Protein AF-A0A843CP51-F1 (afdb_monomer_lite)

pLDDT: mean 79.65, std 12.81, range [39.16, 92.44]

Secondary structure (DSSP, 8-state):
-PPEEEEEEGGGS--HHHHHHHHHHHHHT--HHHHHTSHHHHHHHHHHIIIIIHHHHHHHHHHHHHTTEEEEEES-HHHHHHHHHTTSPPPTTHHHHHHH-PPPSS-EEEE--HHHHHHH-TTS-HHHHHHHHHHHHHHHHHHT-EEEETTS-HHHHHHHHHHHHHHHHTS-HHHHHHHHS--

Radius of gyration: 19.03 Å; chains: 1; bounding box: 55×35×47 Å

Structure (mmCIF, N/CA/C/O backbone):
data_AF-A0A843CP51-F1
#
_entry.id   AF-A0A843CP51-F1
#
loop_
_atom_site.group_PDB
_atom_site.id
_atom_site.type_symbol
_atom_site.label_atom_id
_atom_site.label_alt_id
_atom_site.label_comp_id
_atom_site.label_asym_id
_atom_site.label_entity_id
_atom_site.label_seq_id
_atom_site.pdbx_PDB_ins_code
_atom_site.Cartn_x
_atom_site.Cartn_y
_atom_site.Cartn_z
_atom_site.occupancy
_atom_site.B_iso_or_equiv
_atom_site.auth_seq_id
_atom_site.auth_comp_id
_atom_site.auth_asym_id
_atom_site.auth_atom_id
_atom_site.pdbx_PDB_model_num
ATOM 1 N N . SER A 1 1 ? -17.055 -5.294 26.745 1.00 47.72 1 SER A N 1
ATOM 2 C CA . SER A 1 1 ? -16.599 -6.127 25.612 1.00 47.72 1 SER A CA 1
ATOM 3 C C . SER A 1 1 ? -15.549 -5.341 24.846 1.00 47.72 1 SER A C 1
ATOM 5 O O . SER A 1 1 ? -15.867 -4.254 24.381 1.00 47.72 1 SER A O 1
ATOM 7 N N . GLY A 1 2 ? -14.290 -5.789 24.825 1.00 69.12 2 GLY A N 1
ATOM 8 C CA . GLY A 1 2 ? -13.201 -5.070 24.148 1.00 69.12 2 GLY A CA 1
ATOM 9 C C . GLY A 1 2 ? -13.289 -5.193 22.624 1.00 69.12 2 GLY A C 1
ATOM 10 O O . GLY A 1 2 ? -13.748 -6.214 22.111 1.00 69.12 2 GLY A O 1
ATOM 11 N N . LYS A 1 3 ? -12.849 -4.162 21.894 1.00 74.81 3 LYS A N 1
ATOM 12 C CA . LYS A 1 3 ? -12.759 -4.200 20.427 1.00 74.81 3 LYS A CA 1
ATOM 13 C C . LYS A 1 3 ? -11.756 -5.286 20.014 1.00 74.81 3 LYS A C 1
ATOM 15 O O . LYS A 1 3 ? -10.618 -5.281 20.475 1.00 74.81 3 LYS A O 1
ATOM 20 N N . LYS A 1 4 ? -12.175 -6.227 19.163 1.00 85.38 4 LYS A N 1
ATOM 21 C CA . LYS A 1 4 ? -11.301 -7.282 18.627 1.00 85.38 4 LYS A CA 1
ATOM 22 C C . LYS A 1 4 ? -10.629 -6.781 17.354 1.00 85.38 4 LYS A C 1
ATOM 24 O O . LYS A 1 4 ? -11.314 -6.241 16.487 1.00 85.38 4 LYS A O 1
ATOM 29 N N . PHE A 1 5 ? -9.320 -6.980 17.232 1.00 84.88 5 PHE A N 1
ATOM 30 C CA . PHE A 1 5 ? -8.546 -6.606 16.049 1.00 84.88 5 PHE A CA 1
ATOM 31 C C . PHE A 1 5 ? -7.871 -7.836 15.445 1.00 84.88 5 PHE A C 1
ATOM 33 O O . PHE A 1 5 ? -7.405 -8.715 16.167 1.00 84.88 5 PHE A O 1
ATOM 40 N N . SER A 1 6 ? -7.825 -7.903 14.119 1.00 86.44 6 SER A N 1
ATOM 41 C CA . SER A 1 6 ? -7.063 -8.896 13.369 1.00 86.44 6 SER A CA 1
ATOM 42 C C . SER A 1 6 ? -6.110 -8.169 12.432 1.00 86.44 6 SER A C 1
ATOM 44 O O . SER A 1 6 ? -6.541 -7.357 11.614 1.00 86.44 6 SER A O 1
ATOM 46 N N . TYR A 1 7 ? -4.819 -8.446 12.582 1.00 85.81 7 TYR A N 1
ATOM 47 C CA . TYR A 1 7 ? -3.773 -7.861 11.756 1.00 85.81 7 TYR A CA 1
ATOM 48 C C . TYR A 1 7 ? -3.505 -8.741 10.533 1.00 85.81 7 TYR A C 1
ATOM 50 O O . TYR A 1 7 ? -3.420 -9.966 10.640 1.00 85.81 7 TYR A O 1
ATOM 58 N N . LEU A 1 8 ? -3.383 -8.103 9.375 1.00 81.44 8 LEU A N 1
ATOM 59 C CA . LEU A 1 8 ? -3.001 -8.709 8.109 1.00 81.44 8 LEU A CA 1
ATOM 60 C C . LEU A 1 8 ? -1.806 -7.940 7.554 1.00 81.44 8 LEU A C 1
ATOM 62 O O . LEU A 1 8 ? -1.888 -6.732 7.350 1.00 81.44 8 LEU A O 1
ATOM 66 N N . ARG A 1 9 ? -0.711 -8.635 7.264 1.00 75.88 9 ARG A N 1
ATOM 67 C CA . ARG A 1 9 ? 0.428 -8.046 6.564 1.00 75.88 9 ARG A CA 1
ATOM 68 C C . ARG A 1 9 ? 0.427 -8.517 5.118 1.00 75.88 9 ARG A C 1
ATOM 70 O O . ARG A 1 9 ? 0.417 -9.715 4.852 1.00 75.88 9 ARG A O 1
ATOM 77 N N . HIS A 1 10 ? 0.460 -7.573 4.180 1.00 64.81 10 HIS A N 1
ATOM 78 C CA . HIS A 1 10 ? 0.462 -7.863 2.742 1.00 64.81 10 HIS A CA 1
ATOM 79 C C . HIS A 1 10 ? 1.648 -8.741 2.311 1.00 64.81 10 HIS A C 1
ATOM 81 O O . HIS A 1 10 ? 1.489 -9.584 1.435 1.00 64.81 10 HIS A O 1
ATOM 87 N N . GLN A 1 11 ? 2.812 -8.571 2.953 1.00 58.94 11 GLN A N 1
ATOM 88 C CA . GLN A 1 11 ? 4.041 -9.319 2.652 1.00 58.94 11 GLN A CA 1
ATOM 89 C C . GLN A 1 11 ? 3.960 -10.819 2.982 1.00 58.94 11 GLN A C 1
ATOM 91 O O . GLN A 1 11 ? 4.778 -11.580 2.475 1.00 58.94 11 GLN A O 1
ATOM 96 N N . ASP A 1 12 ? 2.983 -11.248 3.789 1.00 45.44 12 ASP A N 1
ATOM 97 C CA . ASP A 1 12 ? 2.853 -12.652 4.199 1.00 45.44 12 ASP A CA 1
ATOM 98 C C . ASP A 1 12 ? 2.029 -13.486 3.202 1.00 45.44 12 ASP A C 1
ATOM 100 O O . ASP A 1 12 ? 2.068 -14.718 3.244 1.00 45.44 12 ASP A O 1
ATOM 104 N N . LEU A 1 13 ? 1.309 -12.850 2.262 1.00 52.28 13 LEU A N 1
ATOM 105 C CA . LEU A 1 13 ? 0.819 -13.576 1.093 1.00 52.28 13 LEU A CA 1
ATOM 106 C C . LEU A 1 13 ? 2.008 -13.773 0.157 1.00 52.28 13 LEU A C 1
ATOM 108 O O . LEU A 1 13 ? 2.437 -12.838 -0.512 1.00 52.28 13 LEU A O 1
ATOM 112 N N . LEU A 1 14 ? 2.522 -15.005 0.162 1.00 50.72 14 LEU A N 1
ATOM 113 C CA . LEU A 1 14 ? 3.529 -15.546 -0.746 1.00 50.72 14 LEU A CA 1
ATOM 114 C C . LEU A 1 14 ? 3.522 -14.802 -2.091 1.00 50.72 14 LEU A C 1
ATOM 116 O O . LEU A 1 14 ? 2.474 -14.684 -2.732 1.00 50.72 14 LEU A O 1
ATOM 120 N N . ASP A 1 15 ? 4.699 -14.340 -2.514 1.00 62.12 15 ASP A N 1
ATOM 121 C CA . ASP A 1 15 ? 4.982 -13.843 -3.862 1.00 62.12 15 ASP A CA 1
ATOM 122 C C . ASP A 1 15 ? 5.563 -14.994 -4.717 1.00 62.12 15 ASP A C 1
ATOM 124 O O . ASP A 1 15 ? 6.770 -15.036 -4.998 1.00 62.12 15 ASP A O 1
ATOM 128 N N . PRO A 1 16 ? 4.749 -16.001 -5.109 1.00 67.19 16 PRO A N 1
ATOM 129 C CA . PRO A 1 16 ? 5.215 -17.078 -5.974 1.00 67.19 16 PRO A CA 1
ATOM 130 C C . PRO A 1 16 ? 5.641 -16.517 -7.332 1.00 67.19 16 PRO A C 1
ATOM 132 O O . PRO A 1 16 ? 6.526 -17.062 -7.985 1.00 67.19 16 PRO A O 1
ATOM 135 N N . CYS A 1 17 ? 5.049 -15.396 -7.735 1.00 71.19 17 CYS A N 1
ATOM 136 C CA . CYS A 1 17 ? 5.316 -14.691 -8.970 1.00 71.19 17 CYS A CA 1
ATOM 137 C C . CYS A 1 17 ? 6.761 -14.181 -9.037 1.00 71.19 17 CYS A C 1
ATOM 139 O O . CYS A 1 17 ? 7.462 -14.510 -9.994 1.00 71.19 17 CYS A O 1
ATOM 141 N N . GLY A 1 18 ? 7.254 -13.479 -8.018 1.00 73.62 18 GLY A N 1
ATOM 142 C CA . GLY A 1 18 ? 8.649 -13.050 -7.950 1.00 73.62 18 GLY A CA 1
ATOM 143 C C . GLY A 1 18 ? 9.623 -14.226 -7.889 1.00 73.62 18 GLY A C 1
ATOM 144 O O . GLY A 1 18 ? 10.688 -14.174 -8.502 1.00 73.62 18 GLY A O 1
ATOM 145 N N . PHE A 1 19 ? 9.265 -15.334 -7.226 1.00 78.69 19 PHE A N 1
ATOM 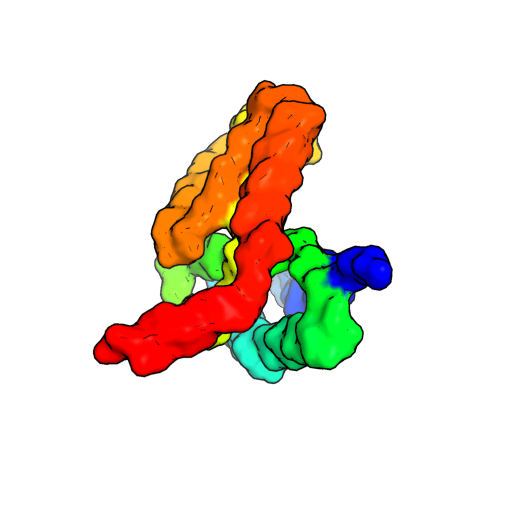146 C CA . PHE A 1 19 ? 10.084 -16.553 -7.266 1.00 78.69 19 PHE A CA 1
ATOM 147 C C . PHE A 1 19 ? 10.182 -17.135 -8.685 1.00 78.69 19 PHE A C 1
ATOM 149 O O . PHE A 1 19 ? 11.287 -17.425 -9.155 1.00 78.69 19 PHE A O 1
ATOM 156 N N . ILE A 1 20 ? 9.049 -17.256 -9.383 1.00 81.25 20 ILE A N 1
ATOM 157 C CA . ILE A 1 20 ? 8.980 -17.745 -10.767 1.00 81.25 20 ILE A CA 1
ATOM 158 C C . ILE A 1 20 ? 9.792 -16.834 -11.693 1.00 81.25 20 ILE A C 1
ATOM 160 O O . ILE A 1 20 ? 10.592 -17.333 -12.483 1.00 81.25 20 ILE A O 1
ATOM 164 N N . VAL A 1 21 ? 9.655 -15.512 -11.565 1.00 82.38 21 VAL A N 1
ATOM 165 C CA . VAL A 1 21 ? 10.373 -14.545 -12.407 1.00 82.38 21 VAL A CA 1
ATOM 166 C C . VAL A 1 21 ? 11.877 -14.585 -12.144 1.00 82.38 21 VAL A C 1
ATOM 168 O O . VAL A 1 21 ? 12.651 -14.675 -13.094 1.00 82.38 21 VAL A O 1
ATOM 171 N N . ARG A 1 22 ? 12.319 -14.637 -10.879 1.00 83.56 22 ARG A N 1
ATOM 172 C CA . ARG A 1 22 ? 13.745 -14.803 -10.535 1.00 83.56 22 ARG A CA 1
ATOM 173 C C . ARG A 1 22 ? 14.323 -16.104 -11.097 1.00 83.56 22 ARG A C 1
ATOM 175 O O . ARG A 1 22 ? 15.456 -16.122 -11.582 1.00 83.56 22 ARG A O 1
ATOM 182 N N . ARG A 1 23 ? 13.561 -17.202 -11.050 1.00 85.75 23 ARG A N 1
ATOM 183 C CA . ARG A 1 23 ? 13.980 -18.492 -11.618 1.00 85.75 23 ARG A CA 1
ATOM 184 C C . ARG A 1 23 ? 14.055 -18.434 -13.145 1.00 85.75 23 ARG A C 1
ATOM 186 O O . ARG A 1 23 ? 15.045 -18.899 -13.703 1.00 85.75 23 ARG A O 1
ATOM 193 N N . ALA A 1 24 ? 13.058 -17.846 -13.800 1.00 85.75 24 ALA A N 1
ATOM 194 C CA . ALA A 1 24 ? 13.022 -17.675 -15.249 1.00 85.75 24 ALA A CA 1
ATOM 195 C C . ALA A 1 24 ? 14.171 -16.783 -15.744 1.00 85.75 24 ALA A C 1
ATOM 197 O O . ALA A 1 24 ? 14.872 -17.167 -16.675 1.00 85.75 24 ALA A O 1
ATOM 198 N N . ALA A 1 25 ? 14.441 -15.662 -15.069 1.00 88.19 25 ALA A N 1
ATOM 199 C CA . ALA A 1 25 ? 15.565 -14.778 -15.375 1.00 88.19 25 ALA A CA 1
ATOM 200 C C . ALA A 1 25 ? 16.912 -15.514 -15.294 1.00 88.19 25 ALA A C 1
ATOM 202 O O . ALA A 1 25 ? 17.744 -15.390 -16.190 1.00 88.19 25 ALA A O 1
ATOM 203 N N . ARG A 1 26 ? 17.093 -16.369 -14.275 1.00 89.12 26 ARG A N 1
ATOM 204 C CA . ARG A 1 26 ? 18.296 -17.204 -14.127 1.00 89.12 26 ARG A CA 1
ATOM 205 C C . ARG A 1 26 ? 18.459 -18.219 -15.261 1.00 89.12 26 ARG A C 1
ATOM 207 O O . ARG A 1 26 ? 19.576 -18.421 -15.724 1.00 89.12 26 ARG A O 1
ATOM 214 N N . ILE A 1 27 ? 17.370 -18.857 -15.696 1.00 91.38 27 ILE A N 1
ATOM 215 C CA . ILE A 1 27 ? 17.387 -19.830 -16.805 1.00 91.38 27 ILE A CA 1
ATOM 216 C C . ILE A 1 27 ? 17.691 -19.126 -18.132 1.00 91.38 27 ILE A C 1
ATOM 218 O O . ILE A 1 27 ? 18.500 -19.612 -18.916 1.00 91.38 27 ILE A O 1
ATOM 222 N N . LEU A 1 28 ? 17.078 -17.964 -18.355 1.00 88.56 28 LEU A N 1
ATOM 223 C CA . LEU A 1 28 ? 17.211 -17.178 -19.582 1.00 88.56 28 LEU A CA 1
ATOM 224 C C . LEU A 1 28 ? 18.473 -16.299 -19.614 1.00 88.56 28 LEU A C 1
ATOM 226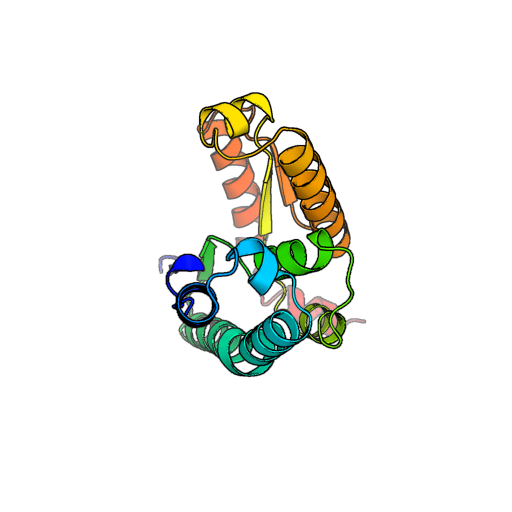 O O . LEU A 1 28 ? 18.756 -15.697 -20.644 1.00 88.56 28 LEU A O 1
ATOM 230 N N . ARG A 1 29 ? 19.233 -16.230 -18.511 1.00 89.88 29 ARG A N 1
ATOM 231 C CA . ARG A 1 29 ? 20.418 -15.368 -18.332 1.00 89.88 29 ARG A CA 1
ATOM 232 C C . ARG A 1 29 ? 20.145 -13.891 -18.649 1.00 89.88 29 ARG A C 1
ATOM 234 O O . ARG A 1 29 ? 20.991 -13.205 -19.216 1.00 89.88 29 ARG A O 1
ATOM 241 N N . VAL A 1 30 ? 18.964 -13.408 -18.272 1.00 90.12 30 VAL A N 1
ATOM 242 C CA . VAL A 1 30 ? 18.552 -12.004 -18.424 1.00 90.12 30 VAL A CA 1
ATOM 243 C C . VAL A 1 30 ? 18.422 -11.331 -17.064 1.00 90.12 30 VAL A C 1
ATOM 245 O O . VAL A 1 30 ? 18.259 -12.002 -16.044 1.00 90.12 30 VAL A O 1
ATOM 248 N N . ASP A 1 31 ? 18.462 -9.999 -17.054 1.00 85.50 31 ASP A N 1
ATOM 249 C CA . ASP A 1 31 ? 18.193 -9.227 -15.845 1.00 85.50 31 ASP A CA 1
ATOM 250 C C . ASP A 1 31 ? 16.744 -9.425 -15.361 1.00 85.50 31 ASP A C 1
ATOM 252 O O . ASP A 1 31 ? 15.798 -9.491 -16.153 1.00 85.50 31 ASP A O 1
ATOM 256 N N . VAL A 1 32 ? 16.566 -9.507 -14.041 1.00 81.19 32 VAL A N 1
ATOM 257 C CA . VAL A 1 32 ? 15.249 -9.722 -13.423 1.00 81.19 32 VAL A CA 1
ATOM 258 C C . VAL A 1 32 ? 14.335 -8.531 -13.701 1.00 81.19 32 VAL A C 1
ATOM 260 O O . VAL A 1 32 ? 13.191 -8.732 -14.106 1.00 81.19 32 VAL A O 1
ATOM 263 N N . ASN A 1 33 ? 14.849 -7.300 -13.586 1.00 77.44 33 ASN A N 1
ATOM 264 C CA . ASN A 1 33 ? 14.045 -6.096 -13.813 1.00 77.44 33 ASN A CA 1
ATOM 265 C C . ASN A 1 33 ? 13.606 -5.989 -15.275 1.00 77.44 33 ASN A C 1
ATOM 267 O O . ASN A 1 33 ? 12.509 -5.511 -15.569 1.00 77.44 33 ASN A O 1
ATOM 271 N N . TYR A 1 34 ? 14.447 -6.448 -16.205 1.00 82.06 34 TYR A N 1
ATOM 272 C CA . TYR A 1 34 ? 14.059 -6.562 -17.607 1.00 82.06 34 TYR A CA 1
ATOM 273 C C . TYR A 1 34 ? 12.865 -7.511 -17.770 1.00 82.06 34 TYR A C 1
ATOM 275 O O . TYR A 1 34 ? 11.865 -7.139 -18.388 1.00 82.06 34 TYR A O 1
ATOM 283 N N . LEU A 1 35 ? 12.939 -8.707 -17.178 1.00 81.19 35 LEU A N 1
ATOM 284 C CA . LEU A 1 35 ? 11.900 -9.726 -17.308 1.00 81.19 35 LEU A CA 1
ATOM 285 C C . LEU A 1 35 ? 10.576 -9.300 -16.648 1.00 81.19 35 LEU A C 1
ATOM 287 O O . LEU A 1 35 ? 9.515 -9.479 -17.249 1.00 81.19 35 LEU A O 1
ATOM 291 N N . GLU A 1 36 ? 10.624 -8.661 -15.478 1.00 77.12 36 GLU A N 1
ATOM 292 C CA . GLU A 1 36 ? 9.452 -8.102 -14.779 1.00 77.12 36 GLU A CA 1
ATOM 293 C C . GLU A 1 36 ? 8.707 -7.046 -15.606 1.00 77.12 36 GLU A C 1
ATOM 295 O O . GLU A 1 36 ? 7.481 -6.931 -15.542 1.00 77.12 36 GLU A O 1
ATOM 300 N N . ARG A 1 37 ? 9.430 -6.291 -16.440 1.00 76.88 37 ARG A N 1
ATOM 301 C CA . ARG A 1 37 ? 8.846 -5.254 -17.303 1.00 76.88 37 ARG A CA 1
ATOM 302 C C . ARG A 1 37 ? 8.197 -5.813 -18.569 1.00 76.88 37 ARG A C 1
ATOM 304 O O . ARG A 1 37 ? 7.495 -5.073 -19.268 1.00 76.88 37 ARG A O 1
ATOM 311 N N . THR A 1 38 ? 8.393 -7.095 -18.878 1.00 80.75 38 THR A N 1
ATOM 312 C CA . THR A 1 38 ? 7.810 -7.712 -20.074 1.00 80.75 38 THR A CA 1
ATOM 313 C C . THR A 1 38 ? 6.292 -7.863 -19.948 1.00 80.75 38 THR A C 1
ATOM 315 O O . THR A 1 38 ? 5.744 -8.203 -18.899 1.00 80.75 38 THR A O 1
ATOM 318 N N . THR A 1 39 ? 5.581 -7.626 -21.052 1.00 77.38 39 THR A N 1
ATOM 319 C CA . THR A 1 39 ? 4.121 -7.780 -21.131 1.00 77.38 39 THR A CA 1
ATOM 320 C C . THR A 1 39 ? 3.605 -9.147 -20.640 1.00 77.38 39 THR A C 1
ATOM 322 O O . THR A 1 39 ? 2.654 -9.137 -19.860 1.00 77.38 39 THR A O 1
ATOM 325 N N . PRO A 1 40 ? 4.180 -10.311 -21.021 1.00 81.19 40 PRO A N 1
ATOM 326 C CA . PRO A 1 40 ? 3.672 -11.611 -20.569 1.00 81.19 40 PRO A CA 1
ATOM 327 C C . PRO A 1 40 ? 3.770 -11.809 -19.053 1.00 81.19 40 PRO A C 1
ATOM 329 O O . PRO A 1 40 ? 2.803 -12.258 -18.442 1.00 81.19 40 PRO A O 1
ATOM 332 N N . VAL A 1 41 ? 4.888 -11.423 -18.428 1.00 80.31 41 VAL A N 1
ATOM 333 C CA . VAL A 1 41 ? 5.050 -11.516 -16.967 1.00 80.31 41 VAL A CA 1
ATOM 334 C C . VAL A 1 41 ? 4.026 -10.639 -16.260 1.00 80.31 41 VAL A C 1
ATOM 336 O O . VAL A 1 41 ? 3.379 -11.078 -15.312 1.00 80.31 41 VAL A O 1
ATOM 339 N N . ARG A 1 42 ? 3.795 -9.430 -16.775 1.00 76.50 42 ARG A N 1
ATOM 340 C CA . ARG A 1 42 ? 2.799 -8.515 -16.214 1.00 76.50 42 ARG A CA 1
ATOM 341 C C . ARG A 1 42 ? 1.371 -9.022 -16.363 1.00 76.50 42 ARG A C 1
ATOM 343 O O . ARG A 1 42 ? 0.601 -8.899 -15.419 1.00 76.50 42 ARG A O 1
ATOM 350 N N . LEU A 1 43 ? 1.015 -9.601 -17.509 1.00 79.00 43 LEU A N 1
ATOM 351 C CA . LEU A 1 43 ? -0.293 -10.232 -17.694 1.00 79.00 43 LEU A CA 1
ATOM 352 C C . LEU A 1 43 ? -0.484 -11.382 -16.706 1.00 79.00 43 LEU A C 1
ATOM 354 O O . LEU A 1 43 ? -1.517 -11.444 -16.043 1.00 79.00 43 LEU A O 1
ATOM 358 N N . PHE A 1 44 ? 0.527 -12.239 -16.558 1.00 82.06 44 PHE A N 1
ATOM 359 C CA . PHE A 1 44 ? 0.507 -13.333 -15.594 1.00 82.06 44 PHE A CA 1
ATOM 360 C C . PHE A 1 44 ? 0.316 -12.825 -14.158 1.00 82.06 44 PHE A C 1
ATOM 362 O O . PHE A 1 44 ? -0.562 -13.313 -13.449 1.00 82.06 44 PHE A O 1
ATOM 369 N N . TRP A 1 45 ? 1.066 -11.796 -13.753 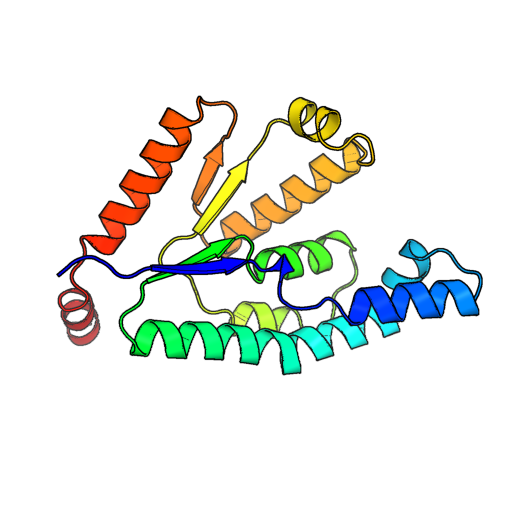1.00 80.12 45 TRP A N 1
ATOM 370 C CA . TRP A 1 45 ? 0.922 -11.161 -12.441 1.00 80.12 45 TRP A CA 1
ATOM 371 C C . TRP A 1 45 ? -0.481 -10.595 -12.241 1.00 80.12 45 TRP A C 1
ATOM 373 O O . TRP A 1 45 ? -1.117 -10.872 -11.233 1.00 80.12 45 TRP A O 1
ATOM 383 N N . SER A 1 46 ? -1.012 -9.850 -13.208 1.00 77.00 46 SER A N 1
ATOM 384 C CA . SER A 1 46 ? -2.351 -9.268 -13.094 1.00 77.00 46 SER A CA 1
ATOM 385 C C . SER A 1 46 ? -3.461 -10.315 -13.030 1.00 77.00 46 SER A C 1
ATOM 387 O O . SER A 1 46 ? -4.421 -10.119 -12.289 1.00 77.00 46 SER A O 1
ATOM 389 N N . ILE A 1 47 ? -3.323 -11.434 -13.747 1.00 81.31 47 ILE A N 1
ATOM 390 C CA . ILE A 1 47 ? -4.248 -12.570 -13.651 1.00 81.31 47 ILE A CA 1
ATOM 391 C C . ILE A 1 47 ? -4.151 -13.218 -12.267 1.00 81.31 47 ILE A C 1
ATOM 393 O O . ILE A 1 47 ? -5.180 -13.421 -11.626 1.00 81.31 47 ILE A O 1
ATOM 397 N N . TYR A 1 48 ? -2.939 -13.492 -11.776 1.00 83.12 48 TYR A N 1
ATOM 398 C CA . TYR A 1 48 ? -2.728 -14.016 -10.424 1.00 83.12 48 TYR A CA 1
ATOM 399 C C . TYR A 1 48 ? -3.348 -13.094 -9.368 1.00 83.12 48 TYR A C 1
ATOM 401 O O . TYR A 1 48 ? -4.074 -13.552 -8.483 1.00 83.12 48 TYR A O 1
ATOM 409 N N . PHE A 1 49 ? -3.136 -11.783 -9.490 1.00 79.75 49 PHE A N 1
ATOM 410 C CA . PHE A 1 49 ? -3.692 -10.835 -8.539 1.00 79.75 49 PHE A CA 1
ATOM 411 C C . PHE A 1 49 ? -5.216 -10.798 -8.575 1.00 79.75 49 PHE A C 1
ATOM 413 O O . PHE A 1 49 ? -5.840 -10.770 -7.520 1.00 79.75 49 PHE A O 1
ATOM 420 N N . LEU A 1 50 ? -5.823 -10.824 -9.761 1.00 79.88 50 LEU A N 1
ATOM 421 C CA . LEU A 1 50 ? -7.275 -10.761 -9.896 1.00 79.88 50 LEU A CA 1
ATOM 422 C C . LEU A 1 50 ? -7.966 -12.060 -9.464 1.00 79.88 50 LEU A C 1
ATOM 424 O O . LEU A 1 50 ? -9.013 -12.003 -8.826 1.00 79.88 50 LEU A O 1
ATOM 428 N N . LEU A 1 51 ? -7.412 -13.219 -9.830 1.00 84.31 51 LEU A N 1
ATOM 429 C CA . LEU A 1 51 ? -8.089 -14.510 -9.669 1.00 84.31 51 LEU A CA 1
ATOM 430 C C . LEU A 1 51 ? -7.707 -15.250 -8.389 1.00 84.31 51 LEU A C 1
ATOM 432 O O . LEU A 1 51 ? -8.489 -16.064 -7.908 1.00 84.31 51 LEU A O 1
ATOM 436 N N . VAL A 1 52 ? -6.525 -14.984 -7.835 1.00 84.88 52 VAL A N 1
ATOM 437 C CA . VAL A 1 52 ? -6.024 -15.688 -6.648 1.00 84.88 52 VAL A CA 1
ATOM 438 C C . VAL A 1 52 ? -5.918 -14.728 -5.475 1.00 84.88 52 VAL A C 1
ATOM 440 O O . VAL A 1 52 ? -6.584 -14.910 -4.458 1.00 84.88 52 VAL A O 1
ATOM 443 N N . TYR A 1 53 ? -5.119 -13.673 -5.619 1.00 80.94 53 TYR A N 1
ATOM 444 C CA . TYR A 1 53 ? -4.802 -12.785 -4.502 1.00 80.94 53 TYR A CA 1
ATOM 445 C C . TYR A 1 53 ? -6.031 -12.011 -4.007 1.00 80.94 53 TYR A C 1
ATOM 447 O O . TYR A 1 53 ? -6.340 -12.001 -2.815 1.00 80.94 53 TYR A O 1
ATOM 455 N N . TYR A 1 54 ? -6.746 -11.368 -4.930 1.00 82.06 54 TYR A N 1
ATOM 456 C CA . TYR A 1 54 ? -7.883 -10.515 -4.621 1.00 82.06 54 TYR A CA 1
ATOM 457 C C . TYR A 1 54 ? -9.003 -11.289 -3.896 1.00 82.06 54 TYR A C 1
ATOM 459 O O . TYR A 1 54 ? -9.376 -10.865 -2.799 1.00 82.06 54 TYR A O 1
ATOM 467 N N . PRO A 1 55 ? -9.487 -12.451 -4.385 1.00 85.56 55 PRO A N 1
ATOM 468 C CA . PRO A 1 55 ? -10.516 -13.218 -3.685 1.00 85.56 55 PRO A CA 1
ATOM 469 C C . PRO A 1 55 ? -10.075 -13.702 -2.301 1.00 85.56 55 PRO A C 1
ATOM 471 O O . PRO A 1 55 ? -10.878 -13.669 -1.370 1.00 85.56 55 PRO A O 1
ATOM 474 N N . LEU A 1 56 ? -8.807 -14.100 -2.135 1.00 85.38 56 LEU A N 1
ATOM 475 C CA . LEU A 1 56 ? -8.271 -14.511 -0.834 1.00 85.38 56 LEU A CA 1
ATOM 476 C C . LEU A 1 56 ? -8.262 -13.354 0.167 1.00 85.38 56 LEU A C 1
ATOM 478 O O . LEU A 1 56 ? -8.684 -13.531 1.312 1.00 85.38 56 LEU A O 1
ATOM 482 N N . LEU A 1 57 ? -7.829 -12.164 -0.257 1.00 83.88 57 LEU A N 1
ATOM 483 C CA . LEU A 1 57 ? -7.815 -10.987 0.604 1.00 83.88 57 LEU A CA 1
ATOM 484 C C . LEU A 1 57 ? -9.239 -10.555 0.971 1.00 83.88 57 LEU A C 1
ATOM 486 O O . LEU A 1 57 ? -9.547 -10.390 2.151 1.00 83.88 57 LEU A O 1
ATOM 490 N N . VAL A 1 58 ? -10.122 -10.403 -0.020 1.00 85.31 58 VAL A N 1
ATOM 491 C CA . VAL A 1 58 ? -11.513 -9.980 0.205 1.00 85.31 58 VAL A CA 1
ATOM 492 C C . VAL A 1 58 ? -12.268 -11.003 1.050 1.00 85.31 58 VAL A C 1
ATOM 494 O O . VAL A 1 58 ? -12.928 -10.629 2.020 1.00 85.31 58 VAL A O 1
ATOM 497 N N . GLY A 1 59 ? -12.127 -12.293 0.742 1.00 87.25 59 GLY A N 1
ATOM 498 C CA . GLY A 1 59 ? -12.702 -13.379 1.531 1.00 87.25 59 GLY A CA 1
ATOM 499 C C . GLY A 1 59 ? -12.169 -13.384 2.963 1.00 87.25 59 GLY A C 1
ATOM 500 O O . GLY A 1 59 ? -12.947 -13.443 3.915 1.00 87.25 59 GLY A O 1
ATOM 501 N N . GLY A 1 60 ? -10.854 -13.229 3.136 1.00 87.25 60 GLY A N 1
ATOM 502 C CA . GLY A 1 60 ? -10.203 -13.168 4.442 1.00 87.25 60 GLY A CA 1
ATOM 503 C C . GLY A 1 60 ? -10.651 -11.980 5.297 1.00 87.25 60 GLY A C 1
ATOM 504 O O . GLY A 1 60 ? -10.856 -12.147 6.504 1.00 87.25 60 GLY A O 1
ATOM 505 N N . ILE A 1 61 ? -10.837 -10.802 4.693 1.00 87.12 61 ILE A N 1
ATOM 506 C CA . ILE A 1 61 ? -11.402 -9.618 5.357 1.00 87.12 61 ILE A CA 1
ATOM 507 C C . ILE A 1 61 ? -12.870 -9.873 5.714 1.00 87.12 61 ILE A C 1
ATOM 509 O O . ILE A 1 61 ? -13.275 -9.644 6.853 1.00 87.12 61 ILE A O 1
ATOM 513 N N . GLY A 1 62 ? -13.660 -10.394 4.772 1.00 87.31 62 GLY A N 1
ATOM 514 C CA . GLY A 1 62 ? -15.084 -10.666 4.961 1.00 87.31 62 GLY A CA 1
ATOM 515 C C . GLY A 1 62 ? -15.362 -11.652 6.097 1.00 87.31 62 GLY A C 1
ATOM 516 O O . GLY A 1 62 ? -16.231 -11.399 6.930 1.00 87.31 62 GLY A O 1
ATOM 517 N N . ILE A 1 63 ? -14.593 -12.742 6.185 1.00 88.81 63 ILE A N 1
ATOM 518 C CA . ILE A 1 63 ? -14.701 -13.726 7.273 1.00 88.81 63 ILE A CA 1
ATOM 519 C C . ILE A 1 63 ? -14.394 -13.069 8.624 1.00 88.81 63 ILE A C 1
ATOM 521 O O . ILE A 1 63 ? -15.183 -13.194 9.558 1.00 88.81 63 ILE A O 1
ATOM 525 N N . ARG A 1 64 ? -13.293 -12.314 8.732 1.00 89.25 64 ARG A N 1
ATOM 526 C CA . ARG A 1 64 ? -12.905 -11.631 9.980 1.00 89.25 64 ARG A CA 1
ATOM 527 C C . ARG A 1 64 ? -13.950 -10.615 10.435 1.00 89.25 64 ARG A C 1
ATOM 529 O O . ARG A 1 64 ? -14.310 -10.614 11.611 1.00 89.25 64 ARG A O 1
ATOM 536 N N . ARG A 1 65 ? -14.487 -9.811 9.509 1.00 87.12 65 ARG A N 1
ATOM 537 C CA . ARG A 1 65 ? -15.572 -8.865 9.814 1.00 87.12 65 ARG A CA 1
ATOM 538 C C . ARG A 1 65 ? -16.822 -9.594 10.312 1.00 87.12 65 ARG A C 1
ATOM 540 O O . ARG A 1 65 ? -17.393 -9.177 11.313 1.00 87.12 65 ARG A O 1
ATOM 547 N N . ARG A 1 66 ? -17.212 -10.716 9.688 1.00 88.38 66 ARG A N 1
ATOM 548 C CA . ARG A 1 66 ? -18.351 -11.542 10.148 1.00 88.38 66 ARG A CA 1
ATOM 549 C C . ARG A 1 66 ? -18.136 -12.155 11.532 1.00 88.38 66 ARG A C 1
ATOM 551 O O . ARG A 1 66 ? -19.094 -12.303 12.278 1.00 88.38 66 ARG A O 1
ATOM 558 N N . LEU A 1 67 ? -16.893 -12.461 11.893 1.00 89.19 67 LEU A N 1
ATOM 559 C CA . LEU A 1 67 ? -16.520 -12.921 13.235 1.00 89.19 67 LEU A CA 1
ATOM 560 C C . LEU A 1 67 ? -16.422 -11.777 14.270 1.00 89.19 67 LEU A C 1
ATOM 562 O O . LEU A 1 67 ? -16.045 -12.015 15.418 1.00 89.19 67 LEU A O 1
ATOM 566 N N . GLY A 1 68 ? -16.746 -10.538 13.883 1.00 87.75 68 GLY A N 1
ATOM 567 C CA . GLY A 1 68 ? -16.746 -9.369 14.764 1.00 87.75 68 GLY A CA 1
ATOM 568 C C . GLY A 1 68 ? -15.365 -8.751 15.002 1.00 87.75 68 GLY A C 1
ATOM 569 O O . GLY A 1 68 ? -15.176 -8.058 16.001 1.00 87.75 68 GLY A O 1
ATOM 570 N N . TYR A 1 69 ? -14.390 -9.009 14.124 1.00 89.12 69 TYR A N 1
ATOM 571 C CA . TYR A 1 69 ? -13.065 -8.389 14.192 1.00 89.12 69 TYR A CA 1
ATOM 572 C C . TYR A 1 69 ? -12.997 -7.127 13.329 1.00 89.12 69 TYR A C 1
ATOM 574 O O . TYR A 1 69 ? -13.414 -7.123 12.170 1.00 89.12 69 TYR A O 1
ATOM 582 N N . ASN A 1 70 ? -12.363 -6.088 13.869 1.00 89.06 70 ASN A N 1
ATOM 583 C CA . ASN A 1 70 ? -11.815 -4.986 13.088 1.00 89.06 70 ASN A CA 1
ATOM 584 C C . ASN A 1 70 ? -10.540 -5.475 12.399 1.00 89.06 70 ASN A C 1
ATOM 586 O O . ASN A 1 70 ? -9.713 -6.141 13.025 1.00 89.06 70 ASN A O 1
ATOM 590 N N . VAL A 1 71 ? -10.368 -5.171 11.118 1.00 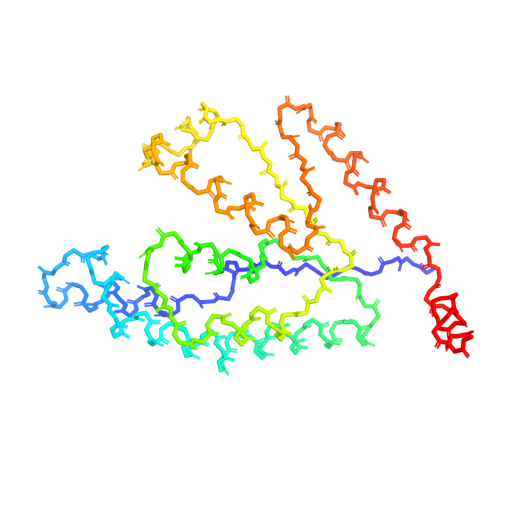89.44 71 VAL A N 1
ATOM 591 C CA . VAL A 1 71 ? -9.225 -5.663 10.343 1.00 89.44 71 VAL A CA 1
ATOM 592 C C . VAL A 1 71 ? -8.251 -4.519 10.104 1.00 89.44 71 VAL A C 1
ATOM 594 O O . VAL A 1 71 ? -8.641 -3.480 9.584 1.00 89.44 71 VAL A O 1
ATOM 597 N N . VAL A 1 72 ? -6.990 -4.717 10.480 1.00 90.06 72 VAL A N 1
ATOM 598 C CA . VAL A 1 72 ? -5.901 -3.766 10.230 1.00 90.06 72 VAL A CA 1
ATOM 599 C C . VAL A 1 72 ? -4.972 -4.387 9.204 1.00 90.06 72 VAL A C 1
ATOM 601 O O . VAL A 1 72 ? -4.449 -5.476 9.434 1.00 90.06 72 VAL A O 1
ATOM 604 N N . THR A 1 73 ? -4.771 -3.708 8.077 1.00 87.44 73 THR A N 1
ATOM 605 C CA . THR A 1 73 ? -3.874 -4.173 7.016 1.00 87.44 73 THR A CA 1
ATOM 606 C C . THR A 1 73 ? -2.637 -3.288 6.922 1.00 87.44 73 THR A C 1
ATOM 608 O O . THR A 1 73 ? -2.766 -2.081 6.727 1.00 87.44 73 THR A O 1
ATOM 611 N N . ASP A 1 74 ? -1.451 -3.882 7.033 1.00 84.56 74 ASP A N 1
ATOM 612 C CA . ASP A 1 74 ? -0.185 -3.228 6.692 1.00 84.56 74 ASP A CA 1
ATOM 613 C C . ASP A 1 74 ? 0.143 -3.515 5.229 1.00 84.56 74 ASP A C 1
ATOM 615 O O . ASP A 1 74 ? 0.380 -4.674 4.858 1.00 84.56 74 ASP A O 1
ATOM 619 N N . ARG A 1 75 ? 0.105 -2.441 4.430 1.00 79.62 75 ARG A N 1
ATOM 620 C CA . ARG A 1 75 ? -0.007 -2.439 2.966 1.00 79.62 75 ARG A CA 1
ATOM 621 C C . ARG A 1 75 ? -1.304 -3.081 2.480 1.00 79.62 75 ARG A C 1
ATOM 623 O O . ARG A 1 75 ? -1.894 -3.961 3.109 1.00 79.62 75 ARG A O 1
ATOM 630 N N . TYR A 1 76 ? -1.787 -2.594 1.349 1.00 81.81 76 TYR A N 1
ATOM 631 C CA . TYR A 1 76 ? -3.048 -3.042 0.771 1.00 81.81 76 TYR A CA 1
ATOM 632 C C . TYR A 1 76 ? -2.858 -3.287 -0.721 1.00 81.81 76 TYR A C 1
ATOM 634 O O . TYR A 1 76 ? -1.772 -3.152 -1.272 1.00 81.81 76 TYR A O 1
ATOM 642 N N . LEU A 1 77 ? -3.938 -3.607 -1.417 1.00 80.00 77 LEU A N 1
ATOM 643 C CA . LEU A 1 77 ? -3.955 -3.687 -2.878 1.00 80.00 77 LEU A CA 1
ATOM 644 C C . LEU A 1 77 ? -3.535 -2.367 -3.571 1.00 80.00 77 LEU A C 1
ATOM 646 O O . LEU A 1 77 ? -3.291 -2.362 -4.776 1.00 80.00 77 LEU A O 1
ATOM 650 N N . TYR A 1 78 ? -3.426 -1.258 -2.831 1.00 82.69 78 TYR A N 1
ATOM 651 C CA . TYR A 1 78 ? -2.894 0.011 -3.327 1.00 82.69 78 TYR A CA 1
ATOM 652 C C . TYR A 1 78 ? -1.444 -0.097 -3.803 1.00 82.69 78 TYR A C 1
ATOM 654 O O . TYR A 1 78 ? -1.135 0.431 -4.869 1.00 82.69 78 TYR A O 1
ATOM 662 N N . ASP A 1 79 ? -0.582 -0.828 -3.090 1.00 79.62 79 ASP A N 1
ATOM 663 C CA . ASP A 1 79 ? 0.812 -1.053 -3.493 1.00 79.62 79 ASP A CA 1
ATOM 664 C C . ASP A 1 79 ? 0.886 -1.717 -4.885 1.00 79.62 79 ASP A C 1
ATOM 666 O O . ASP A 1 79 ? 1.725 -1.363 -5.717 1.00 79.62 79 ASP A O 1
ATOM 670 N N . LEU A 1 80 ? -0.057 -2.618 -5.192 1.00 75.62 80 LEU A N 1
ATOM 671 C CA . LEU A 1 80 ? -0.152 -3.258 -6.509 1.00 75.62 80 LEU A CA 1
ATOM 672 C C . LEU A 1 80 ? -0.533 -2.258 -7.606 1.00 75.62 80 LEU A C 1
ATOM 674 O O . LEU A 1 80 ? 0.022 -2.300 -8.703 1.00 75.62 80 LEU A O 1
ATOM 678 N N . ILE A 1 81 ? -1.463 -1.341 -7.322 1.00 78.38 81 ILE A N 1
ATOM 679 C CA . ILE A 1 81 ? -1.841 -0.287 -8.273 1.00 78.38 81 ILE A CA 1
ATOM 680 C C . ILE A 1 81 ? -0.647 0.630 -8.542 1.00 78.38 81 ILE A C 1
ATOM 682 O O . ILE A 1 81 ? -0.380 0.955 -9.699 1.00 78.38 81 ILE A O 1
ATOM 686 N N . VAL A 1 82 ? 0.109 1.004 -7.505 1.00 79.88 82 VAL A N 1
ATOM 687 C CA . VAL A 1 82 ? 1.326 1.812 -7.672 1.00 79.88 82 VAL A CA 1
ATOM 688 C C . VAL A 1 82 ? 2.330 1.111 -8.583 1.00 79.88 82 VAL A C 1
ATOM 690 O O . VAL A 1 82 ? 2.836 1.726 -9.527 1.00 79.88 82 VAL A O 1
ATOM 693 N N . MET A 1 83 ? 2.555 -0.186 -8.370 1.00 74.50 83 MET A N 1
ATOM 694 C CA . MET A 1 83 ? 3.435 -0.998 -9.210 1.00 74.50 83 MET A CA 1
ATOM 695 C C . MET A 1 83 ? 2.997 -1.006 -10.688 1.00 74.50 83 MET A C 1
ATOM 697 O O . MET A 1 83 ? 3.840 -0.956 -11.592 1.00 74.50 83 MET A O 1
ATOM 701 N N . PHE A 1 84 ? 1.690 -1.031 -10.970 1.00 73.06 84 PHE A N 1
ATOM 702 C CA . PHE A 1 84 ? 1.186 -0.956 -12.344 1.00 73.06 84 PHE A CA 1
ATOM 703 C C . PHE A 1 84 ? 1.324 0.442 -12.956 1.00 73.06 84 PHE A C 1
ATOM 705 O O . PHE A 1 84 ? 1.809 0.560 -14.088 1.00 73.06 84 PHE A O 1
ATOM 712 N N . TRP A 1 85 ? 0.964 1.493 -12.212 1.00 75.88 85 TRP A N 1
ATOM 713 C CA . TRP A 1 85 ? 1.010 2.887 -12.673 1.00 75.88 85 TRP A CA 1
ATOM 714 C C . TRP A 1 85 ? 2.430 3.392 -12.915 1.00 75.88 85 TRP A C 1
ATOM 716 O O . TRP A 1 85 ? 2.646 4.179 -13.839 1.00 75.88 85 TRP A O 1
ATOM 726 N N . GLY A 1 86 ? 3.408 2.918 -12.142 1.00 71.25 86 GLY A N 1
ATOM 727 C CA . GLY A 1 86 ? 4.800 3.352 -12.267 1.00 71.25 86 GLY A CA 1
ATOM 728 C C . GLY A 1 86 ? 5.500 2.934 -13.552 1.00 71.25 86 GLY A C 1
ATOM 729 O O . GLY A 1 86 ? 6.468 3.573 -13.951 1.00 71.25 86 GLY A O 1
ATOM 730 N N . ASN A 1 87 ? 4.983 1.923 -14.250 1.00 65.00 87 ASN A N 1
ATOM 731 C CA . ASN A 1 87 ? 5.676 1.295 -15.373 1.00 65.00 87 ASN A CA 1
ATOM 732 C C . ASN A 1 87 ? 5.152 1.709 -16.762 1.00 65.00 87 ASN A C 1
ATOM 734 O O . ASN A 1 87 ? 5.399 0.991 -17.731 1.00 65.00 87 ASN A O 1
ATOM 738 N N . GLN A 1 88 ? 4.402 2.818 -16.864 1.00 63.12 88 GLN A N 1
ATOM 739 C CA . GLN A 1 88 ? 3.886 3.476 -18.092 1.00 63.12 88 GLN A CA 1
ATOM 740 C C . GLN A 1 88 ? 3.089 2.614 -19.101 1.00 63.12 88 GLN A C 1
ATOM 742 O O . GLN A 1 88 ? 2.494 3.151 -20.032 1.00 63.12 88 GLN A O 1
ATOM 747 N N . ARG A 1 89 ? 3.005 1.292 -18.927 1.00 62.47 89 ARG A N 1
ATOM 748 C CA . ARG A 1 89 ? 2.174 0.389 -19.730 1.00 62.47 89 ARG A CA 1
ATOM 749 C C . ARG A 1 89 ? 0.910 0.033 -18.964 1.00 62.47 89 ARG A C 1
ATOM 751 O O . ARG A 1 89 ? 0.986 -0.444 -17.831 1.00 62.47 89 ARG A O 1
ATOM 758 N N . ARG A 1 90 ? -0.235 0.239 -19.615 1.00 61.00 90 ARG A N 1
ATOM 759 C CA . ARG A 1 90 ? -1.552 -0.156 -19.111 1.00 61.00 90 ARG A CA 1
ATOM 760 C C . ARG A 1 90 ? -1.667 -1.675 -19.138 1.00 61.00 90 ARG A C 1
ATOM 762 O O . ARG A 1 90 ? -1.348 -2.297 -20.148 1.00 61.00 90 ARG A O 1
ATOM 769 N N . VAL A 1 91 ? -2.139 -2.259 -18.044 1.00 61.47 91 VAL A N 1
ATOM 770 C CA . VAL A 1 91 ? -2.493 -3.680 -17.995 1.00 61.47 91 VAL A CA 1
ATOM 771 C C . VAL A 1 91 ? -4.013 -3.796 -18.148 1.00 61.47 91 VAL A C 1
ATOM 773 O O . VAL A 1 91 ? -4.731 -3.052 -17.476 1.00 61.47 91 VAL A O 1
ATOM 776 N N . PRO A 1 92 ? -4.532 -4.712 -18.990 1.00 58.03 92 PRO A N 1
ATOM 777 C CA . PRO A 1 92 ? -5.965 -4.832 -19.290 1.00 58.03 92 PRO A CA 1
ATOM 778 C C . PRO A 1 92 ? -6.925 -4.999 -18.094 1.00 58.03 92 PRO A C 1
ATOM 780 O O . PRO A 1 92 ? -8.120 -4.791 -18.268 1.00 58.03 92 PRO A O 1
ATOM 783 N N . LEU A 1 93 ? -6.451 -5.319 -16.885 1.00 65.38 93 LEU A N 1
ATOM 784 C CA . LEU A 1 93 ? -7.306 -5.636 -15.726 1.00 65.38 93 LEU A CA 1
ATOM 785 C C . LEU A 1 93 ? -7.235 -4.617 -14.580 1.00 65.38 93 LEU A C 1
ATOM 787 O O . LEU A 1 93 ? -7.912 -4.762 -13.566 1.00 65.38 93 LEU A O 1
ATOM 791 N N . GLU A 1 94 ? -6.454 -3.556 -14.749 1.00 69.75 94 GLU A N 1
ATOM 792 C CA . GLU A 1 94 ? -6.261 -2.522 -13.731 1.00 69.75 94 GLU A CA 1
ATOM 793 C C . GLU A 1 94 ? -7.564 -1.820 -13.334 1.00 69.75 94 GLU A C 1
ATOM 795 O O . GLU A 1 94 ? -7.837 -1.621 -12.153 1.00 69.75 94 GLU A O 1
ATOM 800 N N . ARG A 1 95 ? -8.404 -1.488 -14.321 1.00 74.50 95 ARG A N 1
ATOM 801 C CA . ARG A 1 95 ? -9.701 -0.854 -14.057 1.00 74.50 95 ARG A CA 1
ATOM 802 C C . ARG A 1 95 ? -10.613 -1.762 -13.244 1.00 74.50 95 ARG A C 1
ATOM 804 O O . ARG A 1 95 ? -11.278 -1.276 -12.341 1.00 74.50 95 ARG A O 1
ATOM 811 N N . LEU A 1 96 ? -10.627 -3.059 -13.544 1.00 75.12 96 LEU A N 1
ATOM 812 C CA . LEU A 1 96 ? -11.463 -4.008 -12.818 1.00 75.12 96 LEU A CA 1
ATOM 813 C C . LEU A 1 96 ? -11.028 -4.097 -11.350 1.00 75.12 96 LEU A C 1
ATOM 815 O O . LEU A 1 96 ? -11.875 -3.984 -10.473 1.00 75.12 96 LEU A O 1
ATOM 819 N N . LEU A 1 97 ? -9.716 -4.184 -11.091 1.00 71.69 97 LEU A N 1
ATOM 820 C CA . LEU A 1 97 ? -9.169 -4.178 -9.730 1.00 71.69 97 LEU A CA 1
ATOM 821 C C . LEU A 1 97 ? -9.583 -2.920 -8.955 1.00 71.69 97 LEU A C 1
ATOM 823 O O . LEU A 1 97 ? -10.065 -3.033 -7.831 1.00 71.69 97 LEU A O 1
ATOM 827 N N . ILE A 1 98 ? -9.447 -1.736 -9.566 1.00 76.50 98 ILE A N 1
ATOM 828 C CA . ILE A 1 98 ? -9.843 -0.445 -8.972 1.00 76.50 98 ILE A CA 1
ATOM 829 C C . ILE A 1 98 ? -11.333 -0.414 -8.615 1.00 76.50 98 ILE A C 1
ATOM 831 O O . ILE A 1 98 ? -11.700 0.117 -7.569 1.00 76.50 98 ILE A O 1
ATOM 835 N N . TRP A 1 99 ? -12.185 -0.981 -9.468 1.00 75.69 99 TRP A N 1
ATOM 836 C CA . TRP A 1 99 ? -13.633 -0.971 -9.273 1.00 75.69 99 TRP A CA 1
ATOM 837 C C . TRP A 1 99 ? -14.116 -1.950 -8.206 1.00 75.69 99 TRP A C 1
ATOM 839 O O . TRP A 1 99 ? -15.074 -1.647 -7.500 1.00 75.69 99 TRP A O 1
ATOM 849 N N . THR A 1 100 ? -13.488 -3.119 -8.085 1.00 76.94 100 THR A N 1
ATOM 850 C CA . THR A 1 100 ? -13.946 -4.156 -7.148 1.00 76.94 100 THR A CA 1
ATOM 851 C C . THR A 1 100 ? -13.348 -3.999 -5.753 1.00 76.94 100 THR A C 1
ATOM 853 O O . THR A 1 100 ? -13.894 -4.520 -4.786 1.00 76.94 100 THR A O 1
ATOM 856 N N . LEU A 1 101 ? -12.240 -3.269 -5.645 1.00 77.19 101 LEU A N 1
ATOM 857 C CA . LEU A 1 101 ? -11.487 -3.025 -4.422 1.00 77.19 101 LEU A CA 1
ATOM 858 C C . LEU A 1 101 ? -12.362 -2.712 -3.192 1.00 77.19 101 LEU A C 1
ATOM 860 O O . LEU A 1 101 ? -13.058 -1.692 -3.190 1.00 77.19 101 LEU A O 1
ATOM 864 N N . PRO A 1 102 ? -12.302 -3.531 -2.115 1.00 79.06 102 PRO A N 1
ATOM 865 C CA . PRO A 1 102 ? -12.974 -3.188 -0.873 1.00 79.06 102 PRO A CA 1
ATOM 866 C C . PRO A 1 102 ? -12.413 -1.872 -0.357 1.00 79.06 102 PRO A C 1
ATOM 868 O O . PRO A 1 102 ? -11.205 -1.733 -0.154 1.00 79.06 102 PRO A O 1
ATOM 871 N N . ARG A 1 103 ? -13.297 -0.903 -0.128 1.00 83.69 103 ARG A N 1
ATOM 872 C CA . ARG A 1 103 ? -12.895 0.361 0.476 1.00 83.69 103 ARG A CA 1
ATOM 873 C C . ARG A 1 103 ? -12.705 0.145 1.978 1.00 83.69 103 ARG A C 1
ATOM 875 O O . ARG A 1 103 ? -13.652 -0.292 2.635 1.00 83.69 103 ARG A O 1
ATOM 882 N N . PRO A 1 104 ? -11.503 0.394 2.523 1.00 87.75 104 PRO A N 1
ATOM 883 C CA . PRO A 1 104 ? -11.307 0.379 3.962 1.00 87.75 104 PRO A CA 1
ATOM 884 C C . PRO A 1 104 ? -12.060 1.556 4.592 1.00 87.75 104 PRO A C 1
ATOM 886 O O . PRO A 1 104 ? -12.152 2.624 3.987 1.00 87.75 104 PRO A O 1
ATOM 889 N N . ASP A 1 105 ? -12.560 1.374 5.817 1.00 88.62 105 ASP A N 1
ATOM 890 C CA . ASP A 1 105 ? -13.262 2.442 6.543 1.00 88.62 105 ASP A CA 1
ATOM 891 C C . ASP A 1 105 ? -12.308 3.627 6.817 1.00 88.62 105 ASP A C 1
ATOM 893 O O . ASP A 1 105 ? -12.699 4.792 6.777 1.00 88.62 105 ASP A O 1
ATOM 897 N N . VAL A 1 106 ? -11.019 3.324 7.022 1.00 90.75 106 VAL A N 1
ATOM 898 C CA . VAL A 1 106 ? -9.922 4.292 7.115 1.00 90.75 106 VAL A CA 1
ATOM 899 C C . VAL A 1 106 ? -8.667 3.753 6.439 1.00 90.75 106 VAL A C 1
ATOM 901 O O . VAL A 1 106 ? -8.346 2.573 6.552 1.00 90.75 106 VAL A O 1
ATOM 904 N N . SER A 1 107 ? -7.923 4.622 5.759 1.00 91.88 107 SER A N 1
ATOM 905 C CA . SER A 1 107 ? -6.631 4.275 5.169 1.00 91.88 107 SER A CA 1
ATOM 906 C C . SER A 1 107 ? -5.668 5.441 5.263 1.00 91.88 107 SER A C 1
ATOM 908 O O . SER A 1 107 ? -6.055 6.591 5.038 1.00 91.88 107 SER A O 1
ATOM 910 N N . PHE A 1 108 ? -4.408 5.120 5.540 1.00 92.44 108 PHE A N 1
ATOM 911 C CA . PHE A 1 108 ? -3.346 6.092 5.734 1.00 92.44 108 PHE A CA 1
ATOM 912 C C . PHE A 1 108 ? -2.230 5.892 4.713 1.00 92.44 108 PHE A C 1
ATOM 914 O O . PHE A 1 108 ? -1.779 4.768 4.502 1.00 92.44 108 PHE A O 1
ATOM 921 N N . VAL A 1 109 ? -1.773 6.985 4.106 1.00 91.69 109 VAL A N 1
ATOM 922 C CA . VAL A 1 109 ? -0.532 7.028 3.323 1.00 91.69 109 VAL A CA 1
ATOM 923 C C . VAL A 1 109 ? 0.489 7.792 4.150 1.00 91.69 109 VAL A C 1
ATOM 925 O O . VAL A 1 109 ? 0.277 8.960 4.474 1.00 91.69 109 VAL A O 1
ATOM 928 N N . LEU A 1 110 ? 1.564 7.109 4.541 1.00 91.38 110 LEU A N 1
ATOM 929 C CA . LEU A 1 110 ? 2.619 7.679 5.372 1.00 91.38 110 LEU A CA 1
ATOM 930 C C . LEU A 1 110 ? 3.691 8.308 4.480 1.00 91.38 110 LEU A C 1
ATOM 932 O O . LEU A 1 110 ? 4.392 7.610 3.749 1.00 91.38 110 LEU A O 1
ATOM 936 N N . GLU A 1 111 ? 3.818 9.628 4.544 1.00 89.69 111 GLU A N 1
ATOM 937 C CA . GLU A 1 111 ? 4.720 10.400 3.695 1.00 89.69 111 GLU A CA 1
ATOM 938 C C . GLU A 1 111 ? 6.012 10.731 4.445 1.00 89.69 111 GLU A C 1
ATOM 940 O O . GLU A 1 111 ? 6.061 11.645 5.270 1.00 89.69 111 GLU A O 1
ATOM 945 N N . ALA A 1 112 ? 7.073 9.979 4.155 1.00 89.00 112 ALA A N 1
ATOM 946 C CA . ALA A 1 112 ? 8.408 10.241 4.687 1.00 89.00 112 ALA A CA 1
ATOM 947 C C . ALA A 1 112 ? 9.190 11.229 3.820 1.00 89.00 112 ALA A C 1
ATOM 949 O O . ALA A 1 112 ? 8.969 11.311 2.615 1.00 89.00 112 ALA A O 1
ATOM 950 N N . ASP A 1 113 ? 10.126 11.971 4.414 1.00 88.25 113 ASP A N 1
ATOM 951 C CA . ASP A 1 113 ? 11.023 12.861 3.670 1.00 88.25 113 ASP A CA 1
ATOM 952 C C . ASP A 1 113 ? 11.945 12.080 2.712 1.00 88.25 113 ASP A C 1
ATOM 954 O O . ASP A 1 113 ? 12.381 10.975 3.036 1.00 88.25 113 ASP A O 1
ATOM 958 N N . ASN A 1 114 ? 12.264 12.656 1.545 1.00 87.81 114 ASN A N 1
ATOM 959 C CA . ASN A 1 114 ? 13.096 11.993 0.528 1.00 87.81 114 ASN A CA 1
ATOM 960 C C . ASN A 1 114 ? 14.464 11.600 1.086 1.00 87.81 114 ASN A C 1
ATOM 962 O O . ASN A 1 114 ? 14.918 10.483 0.847 1.00 87.81 114 ASN A O 1
ATOM 966 N N . LYS A 1 115 ? 15.103 12.494 1.854 1.00 86.44 115 LYS A N 1
ATOM 967 C CA . LYS A 1 115 ? 16.437 12.234 2.404 1.00 86.44 115 LYS A CA 1
ATOM 968 C C . LYS A 1 115 ? 16.397 11.059 3.367 1.00 86.44 115 LYS A C 1
ATOM 970 O O . LYS A 1 115 ? 17.255 10.192 3.307 1.00 86.44 115 LYS A O 1
ATOM 975 N N . ARG A 1 116 ? 15.362 10.997 4.210 1.00 85.81 116 ARG A N 1
ATOM 976 C CA . ARG A 1 116 ? 15.160 9.879 5.136 1.00 85.81 116 ARG A CA 1
ATOM 977 C C . ARG A 1 116 ? 14.961 8.555 4.397 1.00 85.81 116 ARG A C 1
ATOM 979 O O . ARG A 1 116 ? 15.567 7.565 4.785 1.00 85.81 116 ARG A O 1
ATOM 986 N N . ILE A 1 117 ? 14.159 8.545 3.329 1.00 85.31 117 ILE A N 1
ATOM 987 C CA . ILE A 1 117 ? 13.949 7.339 2.512 1.00 85.31 117 ILE A CA 1
ATOM 988 C C . ILE A 1 117 ? 15.270 6.877 1.886 1.00 85.31 117 ILE A C 1
ATOM 990 O O . ILE A 1 117 ? 15.576 5.695 1.959 1.00 85.31 117 ILE A O 1
ATOM 994 N N . LEU A 1 118 ? 16.058 7.794 1.315 1.00 86.88 118 LEU A N 1
ATOM 995 C CA . LEU A 1 118 ? 17.356 7.478 0.706 1.00 86.88 118 LEU A CA 1
ATOM 996 C C . LEU A 1 118 ? 18.369 6.942 1.725 1.00 86.88 118 LEU A C 1
ATOM 998 O O . LEU A 1 118 ? 19.118 6.024 1.410 1.00 86.88 118 LEU A O 1
ATOM 1002 N N . THR A 1 119 ? 18.380 7.481 2.947 1.00 88.50 119 THR A N 1
ATOM 1003 C CA . THR A 1 119 ? 19.236 6.973 4.029 1.00 88.50 119 THR A CA 1
ATOM 1004 C C . THR A 1 119 ? 18.854 5.549 4.433 1.00 88.50 119 THR A C 1
ATOM 1006 O O . THR A 1 119 ? 19.733 4.715 4.631 1.00 88.50 119 THR A O 1
ATOM 1009 N N . ASP A 1 120 ? 17.553 5.265 4.542 1.00 85.44 120 ASP A N 1
ATOM 1010 C CA . ASP A 1 120 ? 17.053 3.949 4.957 1.00 85.44 120 ASP A CA 1
ATOM 1011 C C . ASP A 1 120 ? 17.094 2.914 3.811 1.00 85.44 120 ASP A C 1
ATOM 1013 O O . ASP A 1 120 ? 17.086 1.709 4.071 1.00 85.44 120 ASP A O 1
ATOM 1017 N N . ARG A 1 121 ? 17.111 3.375 2.551 1.00 81.94 121 ARG A N 1
ATOM 1018 C CA . ARG A 1 121 ? 17.101 2.561 1.324 1.00 81.94 121 ARG A CA 1
ATOM 1019 C C . ARG A 1 121 ? 18.025 3.139 0.245 1.00 81.94 121 ARG A C 1
ATOM 1021 O O . ARG A 1 121 ? 17.543 3.725 -0.735 1.00 81.94 121 ARG A O 1
ATOM 1028 N N . PRO A 1 122 ? 19.350 2.982 0.400 1.00 81.44 122 PRO A N 1
ATOM 1029 C CA . PRO A 1 122 ? 20.330 3.538 -0.530 1.00 81.44 122 PRO A CA 1
ATOM 1030 C C . PRO A 1 122 ? 20.276 2.896 -1.926 1.00 81.44 122 PRO A C 1
ATOM 1032 O O . PRO A 1 122 ? 20.862 3.423 -2.867 1.00 81.44 122 PRO A O 1
ATOM 1035 N N . GLU A 1 123 ? 19.574 1.771 -2.089 1.00 80.62 123 GLU A N 1
ATOM 1036 C CA . GLU A 1 123 ? 19.324 1.128 -3.380 1.00 80.62 123 GLU A CA 1
ATOM 1037 C C . GLU A 1 123 ? 18.369 1.915 -4.295 1.00 80.62 123 GLU A C 1
ATOM 1039 O O . GLU A 1 123 ? 18.296 1.641 -5.495 1.00 80.62 123 GLU A O 1
ATOM 1044 N N . HIS A 1 124 ? 17.613 2.874 -3.753 1.00 82.50 124 HIS A N 1
ATOM 1045 C CA . HIS A 1 124 ? 16.681 3.690 -4.523 1.00 82.50 124 HIS A CA 1
ATOM 1046 C C . HIS A 1 124 ? 17.329 4.992 -5.007 1.00 82.50 124 HIS A C 1
ATOM 1048 O O . HIS A 1 124 ? 18.048 5.668 -4.281 1.00 82.50 124 HIS A O 1
ATOM 1054 N N . THR A 1 125 ? 17.023 5.387 -6.242 1.00 84.69 125 THR A N 1
ATOM 1055 C CA . THR A 1 125 ? 17.417 6.696 -6.787 1.00 84.69 125 THR A CA 1
ATOM 1056 C C . THR A 1 125 ? 16.424 7.785 -6.378 1.00 84.69 125 THR A C 1
ATOM 1058 O O . THR A 1 125 ? 15.236 7.499 -6.214 1.00 84.69 125 THR A O 1
ATOM 1061 N N . GLU A 1 126 ? 16.862 9.043 -6.317 1.00 86.31 126 GLU A N 1
ATOM 1062 C CA . GLU A 1 126 ? 15.973 10.181 -6.039 1.00 86.31 126 GLU A CA 1
ATOM 1063 C C . GLU A 1 126 ? 14.798 10.259 -7.030 1.00 86.31 126 GLU A C 1
ATOM 1065 O O . GLU A 1 126 ? 13.644 10.355 -6.609 1.00 86.31 126 GLU A O 1
ATOM 1070 N N . ASP A 1 127 ? 15.065 10.088 -8.329 1.00 85.56 127 ASP A N 1
ATOM 1071 C CA . ASP A 1 127 ? 14.037 10.071 -9.380 1.00 85.56 127 ASP A CA 1
ATOM 1072 C C . ASP A 1 127 ? 12.981 8.982 -9.159 1.00 85.56 127 ASP A C 1
ATOM 1074 O O . ASP A 1 127 ? 11.782 9.199 -9.361 1.00 85.56 127 ASP A O 1
ATOM 1078 N N . PHE A 1 128 ? 13.418 7.803 -8.709 1.00 84.00 128 PHE A N 1
ATOM 1079 C CA . PHE A 1 128 ? 12.525 6.699 -8.367 1.00 84.00 128 PHE A CA 1
ATOM 1080 C C . PHE A 1 128 ? 11.585 7.090 -7.223 1.00 84.00 128 PHE A C 1
ATOM 1082 O O . PHE A 1 128 ? 10.374 6.921 -7.359 1.00 84.00 128 PHE A O 1
ATOM 1089 N N . ILE A 1 129 ? 12.114 7.675 -6.144 1.00 86.31 129 ILE A N 1
ATOM 1090 C CA . ILE A 1 129 ? 11.323 8.092 -4.975 1.00 86.31 129 ILE A CA 1
ATOM 1091 C C . ILE A 1 129 ? 10.338 9.200 -5.351 1.00 86.31 129 ILE A C 1
ATOM 1093 O O . ILE A 1 129 ? 9.169 9.147 -4.966 1.00 86.31 129 ILE A O 1
ATOM 1097 N N . VAL A 1 130 ? 10.777 10.194 -6.129 1.00 88.00 130 VAL A N 1
ATOM 1098 C CA . VAL A 1 130 ? 9.911 11.281 -6.609 1.00 88.00 130 VAL A CA 1
ATOM 1099 C C . VAL A 1 130 ? 8.770 10.722 -7.459 1.00 88.00 130 VAL A C 1
ATOM 1101 O O . VAL A 1 130 ? 7.607 11.093 -7.266 1.00 88.00 130 VAL A O 1
ATOM 1104 N N . ASN A 1 131 ? 9.067 9.793 -8.370 1.00 87.00 131 ASN A N 1
ATOM 1105 C CA . ASN A 1 131 ? 8.047 9.162 -9.196 1.00 87.00 131 ASN A CA 1
ATOM 1106 C C . ASN A 1 131 ? 7.085 8.295 -8.369 1.00 87.00 131 ASN A C 1
ATOM 1108 O O . ASN A 1 131 ? 5.873 8.389 -8.559 1.00 87.00 131 ASN A O 1
ATOM 1112 N N . GLU A 1 132 ? 7.596 7.492 -7.438 1.00 86.00 132 GLU A N 1
ATOM 1113 C CA . GLU A 1 132 ? 6.789 6.643 -6.561 1.00 86.00 132 GLU A CA 1
ATOM 1114 C C . GLU A 1 132 ? 5.840 7.486 -5.695 1.00 86.00 132 GLU A C 1
ATOM 1116 O O . GLU A 1 132 ? 4.629 7.252 -5.702 1.00 86.00 132 GLU A O 1
ATOM 1121 N N . LYS A 1 133 ? 6.343 8.551 -5.056 1.00 89.62 133 LYS A N 1
ATOM 1122 C CA . LYS A 1 133 ? 5.520 9.514 -4.307 1.00 89.62 133 LYS A CA 1
ATOM 1123 C C . LYS A 1 133 ? 4.436 10.147 -5.163 1.00 89.62 133 LYS A C 1
ATOM 1125 O O . LYS A 1 133 ? 3.289 10.239 -4.734 1.00 89.62 133 LYS A O 1
ATOM 1130 N N . ARG A 1 134 ? 4.762 10.558 -6.391 1.00 89.81 134 ARG A N 1
ATOM 1131 C CA . ARG A 1 134 ? 3.782 11.116 -7.334 1.00 89.81 134 ARG A CA 1
ATOM 1132 C C . ARG A 1 134 ? 2.648 10.126 -7.622 1.00 89.81 134 ARG A C 1
ATOM 1134 O O . ARG A 1 134 ? 1.490 10.532 -7.720 1.00 89.81 134 ARG A O 1
ATOM 1141 N N . ILE A 1 135 ? 2.959 8.837 -7.745 1.00 88.31 135 ILE A N 1
ATOM 1142 C CA . ILE A 1 135 ? 1.969 7.785 -8.009 1.00 88.31 135 ILE A CA 1
ATOM 1143 C C . ILE A 1 135 ? 1.118 7.507 -6.766 1.00 88.31 135 ILE A C 1
ATOM 1145 O O . ILE A 1 135 ? -0.107 7.465 -6.888 1.00 88.31 135 ILE A O 1
ATOM 1149 N N . TYR A 1 136 ? 1.729 7.392 -5.581 1.00 89.19 136 TYR A N 1
ATOM 1150 C CA . TYR A 1 136 ? 0.993 7.269 -4.316 1.00 89.19 136 TYR A CA 1
ATOM 1151 C C . TYR A 1 136 ? 0.097 8.479 -4.059 1.00 89.19 136 TYR A C 1
ATOM 1153 O O . TYR A 1 136 ? -1.037 8.305 -3.626 1.00 89.19 136 TYR A O 1
ATOM 1161 N N . ASN A 1 137 ? 0.546 9.689 -4.398 1.00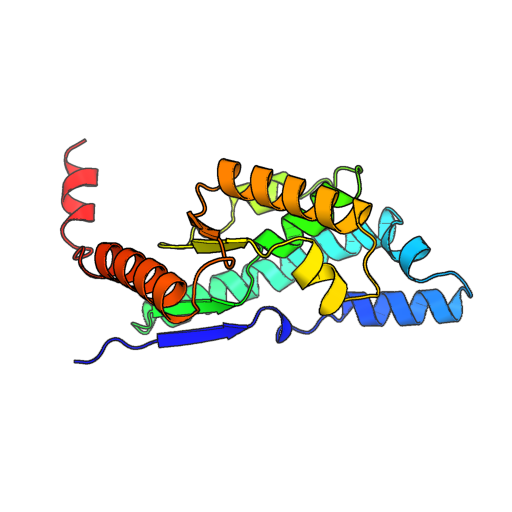 89.06 137 ASN A N 1
ATOM 1162 C CA . ASN A 1 137 ? -0.269 10.894 -4.295 1.00 89.06 137 ASN A CA 1
ATOM 1163 C C . ASN A 1 137 ? -1.483 10.825 -5.210 1.00 89.06 137 ASN A C 1
ATOM 1165 O O . ASN A 1 137 ? -2.600 11.010 -4.741 1.00 89.06 137 ASN A O 1
ATOM 1169 N N . LYS A 1 138 ? -1.298 10.458 -6.479 1.00 88.19 138 LYS A N 1
ATOM 1170 C CA . LYS A 1 138 ? -2.422 10.263 -7.398 1.00 88.19 138 LYS A CA 1
ATOM 1171 C C . LYS A 1 138 ? -3.405 9.203 -6.890 1.00 88.19 138 LYS A C 1
ATOM 1173 O O . LYS A 1 138 ? -4.615 9.354 -7.042 1.00 88.19 138 LYS A O 1
ATOM 1178 N N . LEU A 1 139 ? -2.890 8.125 -6.304 1.00 87.06 139 LEU A N 1
ATOM 1179 C CA . LEU A 1 139 ? -3.701 7.063 -5.722 1.00 87.06 139 LEU A CA 1
ATOM 1180 C C . LEU A 1 139 ? -4.472 7.567 -4.493 1.00 87.06 139 LEU A C 1
ATOM 1182 O O . LEU A 1 139 ? -5.664 7.296 -4.367 1.00 87.06 139 LEU A O 1
ATOM 1186 N N . ALA A 1 140 ? -3.821 8.342 -3.627 1.00 89.38 140 ALA A N 1
ATOM 1187 C CA . ALA A 1 140 ? -4.441 8.941 -2.455 1.00 89.38 140 ALA A CA 1
ATOM 1188 C C . ALA A 1 140 ? -5.585 9.891 -2.828 1.00 89.38 140 ALA A C 1
ATOM 1190 O O . ALA A 1 140 ? -6.643 9.806 -2.211 1.00 89.38 140 ALA A O 1
ATOM 1191 N N . ASP A 1 141 ? -5.432 10.706 -3.876 1.00 88.94 141 ASP A N 1
ATOM 1192 C CA . ASP A 1 141 ? -6.532 11.538 -4.386 1.00 88.94 141 ASP A CA 1
ATOM 1193 C C . ASP A 1 141 ? -7.666 10.689 -4.962 1.00 88.94 141 ASP A C 1
ATOM 1195 O O . ASP A 1 141 ? -8.837 10.961 -4.713 1.00 88.94 141 ASP A O 1
ATOM 1199 N N . HIS A 1 142 ? -7.328 9.632 -5.705 1.00 84.94 142 HIS A N 1
ATOM 1200 C CA . HIS A 1 142 ? -8.324 8.781 -6.352 1.00 84.94 142 HIS A CA 1
ATOM 1201 C C . HIS A 1 142 ? -9.208 8.021 -5.353 1.00 84.94 142 HIS A C 1
ATOM 1203 O O . HIS A 1 142 ? -10.406 7.871 -5.585 1.00 84.94 142 HIS A O 1
ATOM 1209 N N . PHE A 1 143 ? -8.628 7.540 -4.252 1.00 84.38 143 PHE A N 1
ATOM 1210 C CA . PHE A 1 143 ? -9.338 6.750 -3.241 1.00 84.38 143 PHE A CA 1
ATOM 1211 C C . PHE A 1 143 ? -9.679 7.535 -1.966 1.00 84.38 143 PHE A C 1
ATOM 1213 O O . PHE A 1 143 ? -10.234 6.954 -1.035 1.00 84.38 143 PHE A O 1
ATOM 1220 N N . GLY A 1 144 ? -9.355 8.830 -1.901 1.00 86.38 144 GLY A N 1
ATOM 1221 C CA . GLY A 1 144 ? -9.581 9.660 -0.714 1.00 86.38 144 GLY A CA 1
ATOM 1222 C C . GLY A 1 144 ? -8.781 9.201 0.511 1.00 86.38 144 GLY A C 1
ATOM 1223 O O . GLY A 1 144 ? -9.290 9.229 1.632 1.00 86.38 144 GLY A O 1
ATOM 1224 N N . LEU A 1 145 ? -7.546 8.729 0.314 1.00 89.88 145 LEU A N 1
ATOM 1225 C CA . LEU A 1 145 ? -6.713 8.226 1.409 1.00 89.88 145 LEU A CA 1
ATOM 1226 C C . LEU A 1 145 ? -6.215 9.376 2.293 1.00 89.88 145 LEU A C 1
ATOM 1228 O O . LEU A 1 145 ? -5.871 10.454 1.811 1.00 89.88 145 LEU A O 1
ATOM 1232 N N . THR A 1 146 ? -6.125 9.134 3.603 1.00 91.50 146 THR A N 1
ATOM 1233 C CA . THR A 1 146 ? -5.619 10.137 4.547 1.00 91.50 146 THR A CA 1
ATOM 1234 C C . THR A 1 146 ? -4.095 10.167 4.495 1.00 91.50 146 THR A C 1
ATOM 1236 O O . THR A 1 146 ? -3.431 9.222 4.914 1.00 91.50 146 THR A O 1
ATOM 1239 N N . ARG A 1 147 ? -3.522 11.259 3.994 1.00 91.69 147 ARG A N 1
ATOM 1240 C CA . ARG A 1 147 ? -2.071 11.472 4.004 1.00 91.69 147 ARG A CA 1
ATOM 1241 C C . ARG A 1 147 ? -1.612 11.922 5.383 1.00 91.69 147 ARG A C 1
ATOM 1243 O O . ARG A 1 147 ? -2.234 12.795 5.988 1.00 91.69 147 ARG A O 1
ATOM 1250 N N . ILE A 1 148 ? -0.525 11.339 5.872 1.00 90.69 148 ILE A N 1
ATOM 1251 C CA . ILE A 1 148 ? 0.102 11.737 7.131 1.00 90.69 148 ILE A CA 1
ATOM 1252 C C . ILE A 1 148 ? 1.596 11.907 6.896 1.00 90.69 148 ILE A C 1
ATOM 1254 O O . ILE A 1 148 ? 2.291 10.945 6.574 1.00 90.69 148 ILE A O 1
ATOM 1258 N N . SER A 1 149 ? 2.090 13.129 7.098 1.00 88.00 149 SER A N 1
ATOM 1259 C CA . SER A 1 149 ? 3.526 13.391 7.093 1.00 88.00 149 SER A CA 1
ATOM 1260 C C . SER A 1 149 ? 4.198 12.680 8.262 1.00 88.00 149 SER A C 1
ATOM 1262 O O . SER A 1 149 ? 3.764 12.801 9.407 1.00 88.00 149 SER A O 1
ATOM 1264 N N . THR A 1 150 ? 5.303 11.990 7.995 1.00 89.00 150 THR A N 1
ATOM 1265 C CA . THR A 1 150 ? 6.155 11.398 9.032 1.00 89.00 150 THR A CA 1
ATOM 1266 C C . THR A 1 150 ? 7.367 12.274 9.360 1.00 89.00 150 THR A C 1
ATOM 1268 O O . THR A 1 150 ? 8.362 11.769 9.887 1.00 89.00 150 THR A O 1
ATOM 1271 N N . SER A 1 151 ? 7.324 13.564 9.005 1.00 86.62 151 SER A N 1
ATOM 1272 C CA . SER A 1 151 ? 8.292 14.569 9.467 1.00 86.62 151 SER A CA 1
ATOM 1273 C C . SER A 1 151 ? 8.067 14.960 10.932 1.00 86.62 151 SER A C 1
ATOM 1275 O O . SER A 1 151 ? 8.970 15.479 11.580 1.00 86.62 151 SER A O 1
ATOM 1277 N N . GLU A 1 152 ? 6.860 14.723 11.449 1.00 86.38 152 GLU A N 1
ATOM 1278 C CA . GLU A 1 152 ? 6.489 14.956 12.844 1.00 86.38 152 GLU A CA 1
ATOM 1279 C C . GLU A 1 152 ? 7.011 13.833 13.763 1.00 86.38 152 GLU A C 1
ATOM 1281 O O . GLU A 1 152 ? 7.475 12.781 13.314 1.00 86.38 152 GLU A O 1
ATOM 1286 N N . SER A 1 153 ? 6.920 14.034 15.083 1.00 88.62 153 SER A N 1
ATOM 1287 C CA . SER A 1 153 ? 7.275 12.992 16.052 1.00 88.62 153 SER A CA 1
ATOM 1288 C C . SER A 1 153 ? 6.369 11.760 15.907 1.00 88.62 153 SER A C 1
ATOM 1290 O O . SER A 1 153 ? 5.202 11.859 15.521 1.00 88.62 153 SER A O 1
ATOM 1292 N N . ARG A 1 154 ? 6.884 10.576 16.274 1.00 89.00 154 ARG A N 1
ATOM 1293 C CA . ARG A 1 154 ? 6.111 9.318 16.238 1.00 89.00 154 ARG A CA 1
ATOM 1294 C C . ARG A 1 154 ? 4.798 9.427 17.015 1.00 89.00 154 ARG A C 1
ATOM 1296 O O . ARG A 1 154 ? 3.778 8.929 16.556 1.00 89.00 154 ARG A O 1
ATOM 1303 N N . GLN A 1 155 ? 4.822 10.103 18.160 1.00 91.31 155 GLN A N 1
ATOM 1304 C CA . GLN A 1 155 ? 3.651 10.341 18.998 1.00 91.31 155 GLN A CA 1
ATOM 1305 C C . GLN A 1 155 ? 2.615 11.228 18.298 1.00 91.31 155 GLN A C 1
ATOM 1307 O O . GLN A 1 155 ? 1.427 10.928 18.362 1.00 91.31 155 GLN A O 1
ATOM 1312 N N . ALA A 1 156 ? 3.040 12.283 17.596 1.00 89.94 156 ALA A N 1
ATOM 1313 C CA . ALA A 1 156 ? 2.123 13.147 16.853 1.00 89.94 156 ALA A CA 1
ATOM 1314 C C . ALA A 1 156 ? 1.426 12.387 15.711 1.00 89.94 156 ALA A C 1
ATOM 1316 O O . ALA A 1 156 ? 0.200 12.437 15.597 1.00 89.94 156 ALA A O 1
ATOM 1317 N N . VAL A 1 157 ? 2.193 11.616 14.931 1.00 91.50 157 VAL A N 1
ATOM 1318 C CA . VAL A 1 157 ? 1.671 10.742 13.864 1.00 91.50 157 VAL A CA 1
ATOM 1319 C C . VAL A 1 157 ? 0.678 9.726 14.431 1.00 91.50 157 VAL A C 1
ATOM 1321 O O . VAL A 1 157 ? -0.434 9.592 13.921 1.00 91.50 157 VAL A O 1
ATOM 1324 N N . TRP A 1 158 ? 1.050 9.056 15.524 1.00 92.00 158 TRP A N 1
ATOM 1325 C CA . TRP A 1 158 ? 0.204 8.079 16.206 1.00 92.00 158 TRP A CA 1
ATOM 1326 C C . TRP A 1 158 ? -1.116 8.689 16.685 1.00 92.00 158 TRP A C 1
ATOM 1328 O O . TRP A 1 158 ? -2.182 8.151 16.393 1.00 92.00 158 TRP A O 1
ATOM 1338 N N . ASN A 1 159 ? -1.067 9.849 17.342 1.00 91.56 159 ASN A N 1
ATOM 1339 C CA . ASN A 1 159 ? -2.262 10.535 17.833 1.00 91.56 159 ASN A CA 1
ATOM 1340 C C . ASN A 1 159 ? -3.189 10.964 16.688 1.00 91.56 159 ASN A C 1
ATOM 1342 O O . ASN A 1 159 ? -4.405 10.834 16.803 1.00 91.56 159 ASN A O 1
ATOM 1346 N N . ARG A 1 160 ? -2.643 11.422 15.554 1.00 90.69 160 ARG A N 1
ATOM 1347 C CA . ARG A 1 160 ? -3.450 11.735 14.361 1.00 90.69 160 ARG A CA 1
ATOM 1348 C C . ARG A 1 160 ? -4.161 10.505 13.810 1.00 90.69 160 ARG A C 1
ATOM 1350 O O . ARG A 1 160 ? -5.350 10.581 13.499 1.00 90.69 160 ARG A O 1
ATOM 1357 N N . MET A 1 161 ? -3.447 9.385 13.700 1.00 92.38 161 MET A N 1
ATOM 1358 C CA . MET A 1 161 ? -4.034 8.120 13.258 1.00 92.38 161 MET A CA 1
ATOM 1359 C C . MET A 1 161 ? -5.137 7.667 14.215 1.00 92.38 161 MET A C 1
ATOM 1361 O O . MET A 1 161 ? -6.237 7.367 13.758 1.00 92.38 161 MET A O 1
ATOM 1365 N N . LEU A 1 162 ? -4.873 7.679 15.526 1.00 91.12 162 LEU A N 1
ATOM 1366 C CA . LEU A 1 162 ? -5.851 7.299 16.545 1.00 91.12 162 LEU A CA 1
ATOM 1367 C C . LEU A 1 162 ? -7.101 8.171 16.498 1.00 91.12 162 LEU A C 1
ATOM 1369 O O . LEU A 1 162 ? -8.189 7.625 16.380 1.00 91.12 162 LEU A O 1
ATOM 1373 N N . ASN A 1 163 ? -6.966 9.498 16.474 1.00 90.19 163 ASN A N 1
ATOM 1374 C CA . ASN A 1 163 ? -8.115 10.405 16.402 1.00 90.19 163 ASN A CA 1
ATOM 1375 C C . ASN A 1 163 ? -9.000 10.110 15.183 1.00 90.19 163 ASN A C 1
ATOM 1377 O O . ASN A 1 163 ? -10.229 10.131 15.267 1.00 90.19 163 ASN A O 1
ATOM 1381 N N . LYS A 1 164 ? -8.381 9.805 14.036 1.00 90.69 164 LYS A N 1
ATOM 1382 C CA . LYS A 1 164 ? -9.113 9.444 12.821 1.00 90.69 164 LYS A CA 1
ATOM 1383 C C . LYS A 1 164 ? -9.807 8.089 12.961 1.00 90.69 164 LYS A C 1
ATOM 1385 O O . LYS A 1 164 ? -10.980 7.987 12.609 1.00 90.69 164 LYS A O 1
ATOM 1390 N N . ILE A 1 165 ? -9.115 7.079 13.486 1.00 90.44 165 ILE A N 1
ATOM 1391 C CA . ILE A 1 165 ? -9.688 5.751 13.741 1.00 90.44 165 ILE A CA 1
ATOM 1392 C C . ILE A 1 165 ? -10.860 5.870 14.724 1.00 90.44 165 ILE 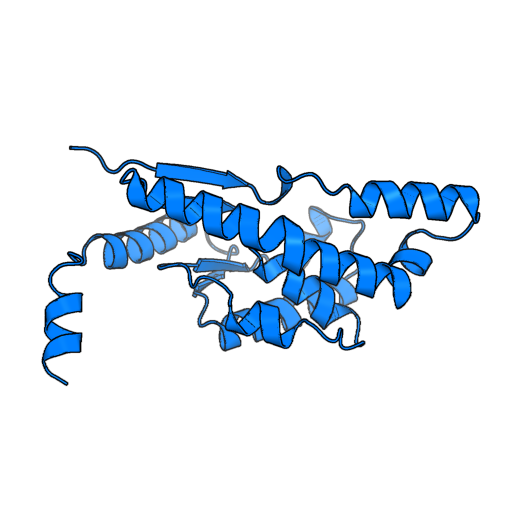A C 1
ATOM 1394 O O . ILE A 1 165 ? -11.935 5.343 14.450 1.00 90.44 165 ILE A O 1
ATOM 1398 N N . ASP A 1 166 ? -10.697 6.597 15.827 1.00 88.81 166 ASP A N 1
ATOM 1399 C CA . ASP A 1 166 ? -11.727 6.773 16.849 1.00 88.81 166 ASP A CA 1
ATOM 1400 C C . ASP A 1 166 ? -12.948 7.515 16.311 1.00 88.81 166 ASP A C 1
ATOM 1402 O O . ASP A 1 166 ? -14.069 7.094 16.585 1.00 88.81 166 ASP A O 1
ATOM 1406 N N . SER A 1 167 ? -12.764 8.533 15.461 1.00 88.00 167 SER A N 1
ATOM 1407 C CA . SER A 1 167 ? -13.892 9.216 14.805 1.00 88.00 167 SER A CA 1
ATOM 1408 C C . SER A 1 167 ? -14.756 8.285 13.945 1.00 88.00 167 SER A C 1
ATOM 1410 O O . SER A 1 167 ? -15.946 8.530 13.767 1.00 88.00 167 SER A O 1
ATOM 1412 N N . ILE A 1 168 ? -14.163 7.210 13.419 1.00 86.50 168 ILE A N 1
ATOM 1413 C CA . ILE A 1 168 ? -14.836 6.235 12.556 1.00 86.50 168 ILE A CA 1
ATOM 1414 C C . ILE A 1 168 ? -15.429 5.112 13.399 1.00 86.50 168 ILE A C 1
ATOM 1416 O O . ILE A 1 168 ? -16.580 4.741 13.211 1.00 86.50 168 ILE A O 1
ATOM 1420 N N . MET A 1 169 ? -14.676 4.610 14.379 1.00 82.12 169 MET A N 1
ATOM 1421 C CA . MET A 1 169 ? -15.158 3.579 15.297 1.00 82.12 169 MET A CA 1
ATOM 1422 C C . MET A 1 169 ? -16.214 4.085 16.290 1.00 82.12 169 MET A C 1
ATOM 1424 O O . MET A 1 169 ? -16.874 3.266 16.927 1.00 82.12 169 MET A O 1
ATOM 1428 N N . GLY A 1 170 ? -16.301 5.400 16.507 1.00 72.56 170 GLY A N 1
ATOM 1429 C CA . GLY A 1 170 ? -17.308 6.050 17.345 1.00 72.56 170 GLY A CA 1
ATOM 1430 C C . GLY A 1 170 ? -18.661 6.226 16.654 1.00 72.56 170 GLY A C 1
ATOM 1431 O O . GLY A 1 170 ? -19.635 6.518 17.338 1.00 72.56 170 GLY A O 1
ATOM 1432 N N . ARG A 1 171 ? -18.742 6.018 15.331 1.00 61.34 171 ARG A N 1
ATOM 1433 C CA . ARG A 1 171 ? -20.017 5.921 14.609 1.00 61.34 171 ARG A CA 1
ATOM 1434 C C . ARG A 1 171 ? -20.611 4.535 14.851 1.00 61.34 171 ARG A C 1
ATOM 1436 O O . ARG A 1 171 ? -19.986 3.530 14.509 1.00 61.34 171 ARG A O 1
ATOM 1443 N N . ASP A 1 172 ? -21.799 4.462 15.448 1.00 52.44 172 ASP A N 1
ATOM 1444 C CA . ASP A 1 172 ? -22.530 3.196 15.552 1.00 52.44 172 ASP A CA 1
ATOM 1445 C C . ASP A 1 172 ? -23.071 2.838 14.150 1.00 52.44 172 ASP A C 1
ATOM 1447 O O . ASP A 1 172 ? -23.800 3.639 13.560 1.00 52.44 172 ASP A O 1
ATOM 1451 N N . PRO A 1 173 ? -22.771 1.655 13.580 1.00 52.25 173 PRO A N 1
ATOM 1452 C CA . PRO A 1 173 ? -23.277 1.236 12.265 1.00 52.25 173 PRO A CA 1
ATOM 1453 C C . PRO A 1 173 ? -24.816 1.178 12.148 1.00 52.25 173 PRO A C 1
ATOM 1455 O O . PRO A 1 173 ? -25.346 0.923 11.063 1.00 52.25 173 PRO A O 1
ATOM 1458 N N . ARG A 1 174 ? -25.560 1.399 13.240 1.00 47.34 174 ARG A N 1
ATOM 1459 C CA . ARG A 1 174 ? -27.019 1.593 13.215 1.00 47.34 174 ARG A CA 1
ATOM 1460 C C . ARG A 1 174 ? -27.452 2.969 12.704 1.00 47.34 174 ARG A C 1
ATOM 1462 O O . ARG A 1 174 ? -28.546 3.057 12.160 1.00 47.34 174 ARG A O 1
ATOM 1469 N N . GLU A 1 175 ? -26.626 4.004 12.833 1.00 44.81 175 GLU A N 1
ATOM 1470 C CA . GLU A 1 175 ? -26.964 5.364 12.378 1.00 44.81 175 GLU A CA 1
ATOM 1471 C C . GLU A 1 175 ? -26.854 5.494 10.849 1.00 44.81 175 GLU A C 1
ATOM 1473 O O . GLU A 1 175 ? -27.704 6.107 10.209 1.00 44.81 175 GLU A O 1
ATOM 1478 N N . GLU A 1 176 ? -25.889 4.804 10.234 1.00 45.75 176 GLU A N 1
ATOM 1479 C CA . GLU A 1 176 ? -25.654 4.846 8.781 1.00 45.75 176 GLU A CA 1
ATOM 1480 C C . GLU A 1 176 ? -26.764 4.137 7.973 1.00 45.75 176 GLU A C 1
ATOM 1482 O O . GLU A 1 176 ? -27.088 4.532 6.854 1.00 45.75 176 GLU A O 1
ATOM 1487 N N . LYS A 1 177 ? -27.432 3.124 8.552 1.00 40.88 177 LYS A N 1
ATOM 1488 C CA . LYS A 1 177 ? -28.595 2.468 7.920 1.00 40.88 177 LYS A CA 1
ATOM 1489 C C . LYS A 1 177 ? -29.841 3.356 7.865 1.00 40.88 177 LYS A C 1
ATOM 1491 O O . LYS A 1 177 ? -30.679 3.145 6.992 1.00 40.88 177 LYS A O 1
ATOM 1496 N N . ILE A 1 178 ? -29.971 4.322 8.774 1.00 44.78 178 ILE A N 1
ATOM 1497 C CA . ILE A 1 178 ? -31.130 5.223 8.826 1.00 44.78 178 ILE A CA 1
ATOM 1498 C C . ILE A 1 178 ? -31.017 6.290 7.728 1.00 44.78 178 ILE A C 1
ATOM 1500 O O . ILE A 1 178 ? -32.014 6.599 7.078 1.00 44.78 178 ILE A O 1
ATOM 1504 N N . GLU A 1 179 ? -29.806 6.776 7.444 1.00 40.09 179 GLU A N 1
ATOM 1505 C CA . GLU A 1 179 ? -29.549 7.789 6.408 1.00 40.09 179 GLU A CA 1
ATOM 1506 C C . GLU A 1 179 ? -29.723 7.263 4.971 1.00 40.09 179 GLU A C 1
ATOM 1508 O O . GLU A 1 179 ? -30.147 8.002 4.085 1.00 40.09 179 GLU A O 1
ATOM 1513 N N . VAL A 1 180 ? -29.434 5.979 4.726 1.00 49.50 180 VAL A N 1
ATOM 1514 C CA . VAL A 1 180 ? -29.589 5.361 3.393 1.00 49.50 180 VAL A CA 1
ATOM 1515 C C . VAL A 1 180 ? -31.044 4.966 3.099 1.00 49.50 180 VAL A C 1
ATOM 1517 O O . VAL A 1 180 ? -31.413 4.843 1.939 1.00 49.50 180 VAL A O 1
ATOM 1520 N N . MET A 1 181 ? -31.890 4.796 4.120 1.00 42.75 181 MET A N 1
ATOM 1521 C CA . MET A 1 181 ? -33.327 4.523 3.941 1.00 42.75 181 MET A CA 1
ATOM 1522 C C . MET A 1 181 ? -34.198 5.787 3.851 1.00 42.75 181 MET A C 1
ATOM 1524 O O . MET A 1 181 ? -35.389 5.676 3.572 1.00 42.75 181 MET A O 1
ATOM 1528 N N . THR A 1 182 ? -33.639 6.973 4.108 1.00 43.94 182 THR A N 1
ATOM 1529 C CA . THR A 1 182 ? -34.361 8.262 4.080 1.00 43.94 182 THR A CA 1
ATOM 1530 C C . THR A 1 182 ? -34.025 9.142 2.870 1.00 43.94 182 THR A C 1
ATOM 1532 O O . THR A 1 182 ? -34.528 10.262 2.778 1.00 43.94 182 THR A O 1
ATOM 1535 N N . LYS A 1 183 ? -33.227 8.639 1.921 1.00 39.16 183 LYS A N 1
ATOM 1536 C CA . LYS A 1 183 ? -32.999 9.238 0.596 1.00 39.16 183 LYS A CA 1
ATOM 1537 C C . LYS A 1 183 ? -33.541 8.328 -0.494 1.00 39.16 183 LYS A C 1
ATOM 1539 O O . LYS A 1 183 ? -33.999 8.886 -1.512 1.00 39.16 183 LYS A O 1
#

Sequence (183 aa):
SGKKFSYLRHQDLLDPCGFIVRRAARILRVDVNYLERTTPVRLFWSIYFLLVYYPLLVGGIGIRRRLGYNVVTDRYLYDLIVMFWGNQRRVPLERLLIWTLPRPDVSFVLEADNKRILTDRPEHTEDFIVNEKRIYNKLADHFGLTRISTSESRQAVWNRMLNKIDSIMGRDPREEKIEVMTK

Foldseek 3Di:
DDAAADEAEPVPPDPVLLVVLVVVCVVVVHDSVVSCLDLVSVQVVLCCCVPPVVCCVVVVCVVCVVVRHDYHYDDDCLVVLLVQVLSPDDHPCSVVCVVVDDQRLAAEDEDEDLVVCCVVPVVDDSVRVVSSVVSVVVSCVVNVHHYDYPVDDPVVSVVVVVVSVCVSVVDDPVVVVVVVVVD